Protein AF-A0A1G7LIN8-F1 (afdb_monomer_lite)

Foldseek 3Di:
DPPPPVVVVVVVVVVVVVVVVVVVLVVVLVVLVVCLVVLVVLLVQLVVLLVVLVVLCVDPVSVVVSVVSNVSSVVSNVSSVVSVVSNVVVVCVVVVDDDD

Structure (mmCIF, N/CA/C/O backbone):
data_AF-A0A1G7LIN8-F1
#
_entry.id   AF-A0A1G7LIN8-F1
#
loop_
_atom_site.group_PDB
_atom_site.id
_atom_site.type_symbol
_atom_site.label_atom_id
_atom_site.label_alt_id
_atom_site.label_comp_id
_atom_site.label_asym_id
_atom_site.label_entity_id
_atom_site.label_seq_id
_atom_site.pdbx_PDB_ins_code
_atom_site.Cartn_x
_atom_site.Cartn_y
_atom_site.Cartn_z
_atom_site.occupancy
_atom_site.B_iso_or_equiv
_atom_site.auth_seq_id
_atom_site.auth_comp_id
_atom_site.auth_asym_id
_atom_site.auth_atom_id
_atom_site.pdbx_PDB_model_num
ATOM 1 N N . MET A 1 1 ? 38.954 20.825 -38.868 1.00 50.16 1 MET A N 1
ATOM 2 C CA . MET A 1 1 ? 37.936 19.817 -39.244 1.00 50.16 1 MET A CA 1
ATOM 3 C C . MET A 1 1 ? 38.237 18.518 -38.481 1.00 50.16 1 MET A C 1
ATOM 5 O O . MET A 1 1 ? 38.687 17.554 -39.074 1.00 50.16 1 MET A O 1
ATOM 9 N N . ALA A 1 2 ? 38.103 18.529 -37.146 1.00 49.53 2 ALA A N 1
ATOM 10 C CA . ALA A 1 2 ? 38.594 17.460 -36.254 1.00 49.53 2 ALA A CA 1
ATOM 11 C C . ALA A 1 2 ? 37.666 17.195 -35.043 1.00 49.53 2 ALA A C 1
ATOM 13 O O . ALA A 1 2 ? 38.104 16.672 -34.029 1.00 49.53 2 ALA A O 1
ATOM 14 N N . TRP A 1 3 ? 36.382 17.559 -35.141 1.00 49.03 3 TRP A N 1
ATOM 15 C CA . TRP A 1 3 ? 35.438 17.508 -34.011 1.00 49.03 3 TRP A CA 1
ATOM 16 C C . TRP A 1 3 ? 34.406 16.371 -34.102 1.00 49.03 3 TRP A C 1
ATOM 18 O O . TRP A 1 3 ? 33.554 16.245 -33.245 1.00 49.03 3 TRP A O 1
ATOM 28 N N . ARG A 1 4 ? 34.457 15.507 -35.123 1.00 58.41 4 ARG A N 1
ATOM 29 C CA . ARG A 1 4 ? 33.333 14.602 -35.440 1.00 58.41 4 ARG A CA 1
ATOM 30 C C . ARG A 1 4 ? 33.328 13.264 -34.681 1.00 58.41 4 ARG A C 1
ATOM 32 O O . ARG A 1 4 ? 32.339 12.552 -34.759 1.00 58.41 4 ARG A O 1
ATOM 39 N N . THR A 1 5 ? 34.402 12.892 -33.980 1.00 54.59 5 THR A N 1
ATOM 40 C CA . THR A 1 5 ? 34.529 11.572 -33.321 1.00 54.59 5 THR A CA 1
ATOM 41 C C . THR A 1 5 ? 34.278 11.604 -31.812 1.00 54.59 5 THR A C 1
ATOM 43 O O . THR A 1 5 ? 33.693 10.659 -31.287 1.00 54.59 5 THR A O 1
ATOM 46 N N . ALA A 1 6 ? 34.650 12.683 -31.115 1.00 56.72 6 ALA A N 1
ATOM 47 C CA . ALA A 1 6 ? 34.421 12.822 -29.673 1.00 56.72 6 ALA A CA 1
ATOM 48 C C . ALA A 1 6 ? 32.921 12.917 -29.329 1.00 56.72 6 ALA A C 1
ATOM 50 O O . ALA A 1 6 ? 32.461 12.265 -28.391 1.00 56.72 6 ALA A O 1
ATOM 51 N N . ASP A 1 7 ? 32.148 13.634 -30.148 1.00 62.38 7 ASP A N 1
ATOM 52 C CA . ASP A 1 7 ? 30.704 13.807 -29.948 1.00 62.38 7 ASP A CA 1
ATOM 53 C C . ASP A 1 7 ? 29.929 12.496 -30.123 1.00 62.38 7 ASP A C 1
ATOM 55 O O . ASP A 1 7 ? 28.969 12.229 -29.402 1.00 62.38 7 ASP A O 1
ATOM 59 N N . VAL A 1 8 ? 30.368 11.634 -31.047 1.00 62.06 8 VAL A N 1
ATOM 60 C CA . VAL A 1 8 ? 29.706 10.350 -31.325 1.00 62.06 8 VAL A CA 1
ATOM 61 C C . VAL A 1 8 ? 29.921 9.369 -30.175 1.00 62.06 8 VAL A C 1
ATOM 63 O O . VAL A 1 8 ? 28.990 8.664 -29.795 1.00 62.06 8 VAL A O 1
ATOM 66 N N . ILE A 1 9 ? 31.117 9.351 -29.579 1.00 62.19 9 ILE A N 1
ATOM 67 C CA . ILE A 1 9 ? 31.416 8.499 -28.421 1.00 62.19 9 ILE A CA 1
ATOM 68 C C . ILE A 1 9 ? 30.649 8.995 -27.191 1.00 62.19 9 ILE A C 1
ATOM 70 O O . ILE A 1 9 ? 30.039 8.187 -26.493 1.00 62.19 9 ILE A O 1
ATOM 74 N N . ALA A 1 10 ? 30.604 10.310 -26.958 1.00 63.19 10 ALA A N 1
ATOM 75 C CA . ALA A 1 10 ? 29.824 10.895 -25.868 1.00 63.19 10 ALA A CA 1
ATOM 76 C C . ALA A 1 10 ? 28.319 10.610 -26.021 1.00 63.19 10 ALA A C 1
ATOM 78 O O . ALA A 1 10 ? 27.664 10.215 -25.057 1.00 63.19 10 ALA A O 1
ATOM 79 N N . PHE A 1 11 ? 27.780 10.727 -27.239 1.00 69.25 11 PHE A N 1
ATOM 80 C CA . PHE A 1 11 ? 26.380 10.426 -27.533 1.00 69.25 11 PHE A CA 1
ATOM 81 C C . PHE A 1 11 ? 26.064 8.931 -27.397 1.00 69.25 11 PHE A C 1
ATOM 83 O O . PHE A 1 11 ? 25.053 8.574 -26.798 1.00 69.25 11 PHE A O 1
ATOM 90 N N . ALA A 1 12 ? 26.939 8.047 -27.887 1.00 66.06 12 ALA A N 1
ATOM 91 C CA . ALA A 1 12 ? 26.786 6.601 -27.739 1.00 66.06 12 ALA A CA 1
ATOM 92 C C . ALA A 1 12 ? 26.858 6.163 -26.267 1.00 66.06 12 ALA A C 1
ATOM 94 O O . ALA A 1 12 ? 26.066 5.326 -25.841 1.00 66.06 12 ALA A O 1
ATOM 95 N N . CYS A 1 13 ? 27.747 6.764 -25.472 1.00 56.34 13 CYS A N 1
ATOM 96 C CA . CYS A 1 13 ? 27.882 6.480 -24.044 1.00 56.34 13 CYS A CA 1
ATOM 97 C C . CYS A 1 13 ? 26.676 7.008 -23.245 1.00 56.34 13 CYS A C 1
ATOM 99 O O . CYS A 1 13 ? 26.119 6.292 -22.416 1.00 56.34 13 CYS A O 1
ATOM 101 N N . ALA A 1 14 ? 26.191 8.215 -23.561 1.00 70.12 14 ALA A N 1
ATOM 102 C CA . ALA A 1 14 ? 24.964 8.768 -22.984 1.00 70.12 14 ALA A CA 1
ATOM 103 C C . ALA A 1 14 ? 23.718 7.956 -23.378 1.00 70.12 14 ALA A C 1
ATOM 105 O O . ALA A 1 14 ? 22.821 7.754 -22.559 1.00 70.12 14 ALA A O 1
ATOM 106 N N . LEU A 1 15 ? 23.661 7.450 -24.613 1.00 71.81 15 LEU A N 1
ATOM 107 C CA . LEU A 1 15 ? 22.601 6.560 -25.074 1.00 71.81 15 LEU A CA 1
ATOM 108 C C . LEU A 1 15 ? 22.669 5.209 -24.356 1.00 71.81 15 LEU A C 1
ATOM 110 O O . LEU A 1 15 ? 21.637 4.735 -23.895 1.00 71.81 15 LEU A O 1
ATOM 114 N N . ALA A 1 16 ? 23.857 4.622 -24.197 1.00 61.19 16 ALA A N 1
ATOM 115 C CA . ALA A 1 16 ? 24.062 3.378 -23.460 1.00 61.19 16 ALA A CA 1
ATOM 116 C C . ALA A 1 16 ? 23.688 3.519 -21.974 1.00 61.19 16 ALA A C 1
ATOM 118 O O . ALA A 1 16 ? 22.967 2.670 -21.455 1.00 61.19 16 ALA A O 1
ATOM 119 N N . ALA A 1 17 ? 24.070 4.620 -21.318 1.00 60.44 17 ALA A N 1
ATOM 120 C CA . ALA A 1 17 ? 23.664 4.930 -19.945 1.00 60.44 17 ALA A CA 1
ATOM 121 C C . ALA A 1 17 ? 22.136 5.084 -19.828 1.00 60.44 17 ALA A C 1
ATOM 123 O O . ALA A 1 17 ? 21.508 4.457 -18.979 1.00 60.44 17 ALA A O 1
ATOM 124 N N . ARG A 1 18 ? 21.505 5.810 -20.762 1.00 64.31 18 ARG A N 1
ATOM 125 C CA . ARG A 1 18 ? 20.038 5.949 -20.828 1.00 64.31 18 ARG A CA 1
ATOM 126 C C . ARG A 1 18 ? 19.307 4.663 -21.215 1.00 64.31 18 ARG A C 1
ATOM 128 O O . ARG A 1 18 ? 18.104 4.558 -20.990 1.00 64.31 18 ARG A O 1
ATOM 135 N N . LEU A 1 19 ? 19.973 3.710 -21.861 1.00 66.25 19 LEU A N 1
ATOM 136 C CA . LEU A 1 19 ? 19.423 2.385 -22.149 1.00 66.25 19 LEU A CA 1
ATOM 137 C C . LEU A 1 19 ? 19.568 1.457 -20.937 1.00 66.25 19 LEU A C 1
ATOM 139 O O . LEU A 1 19 ? 18.641 0.702 -20.663 1.00 66.25 19 LEU A O 1
ATOM 143 N N . ALA A 1 20 ? 20.664 1.562 -20.180 1.00 62.59 20 ALA A N 1
ATOM 144 C CA . ALA A 1 20 ? 20.883 0.831 -18.934 1.00 62.59 20 ALA A CA 1
ATOM 145 C C . ALA A 1 20 ? 19.913 1.275 -17.823 1.00 62.59 20 ALA A C 1
ATOM 147 O O . ALA A 1 20 ? 19.295 0.429 -17.180 1.00 62.59 20 ALA A O 1
ATOM 148 N N . GLU A 1 21 ? 19.683 2.583 -17.667 1.00 64.00 21 GLU A N 1
ATOM 149 C CA . GLU A 1 21 ? 18.655 3.116 -16.758 1.00 64.00 21 GLU A CA 1
ATOM 150 C C . GLU A 1 21 ? 17.247 2.653 -17.160 1.00 64.00 21 GLU A C 1
ATOM 152 O O . GLU A 1 21 ? 16.457 2.225 -16.31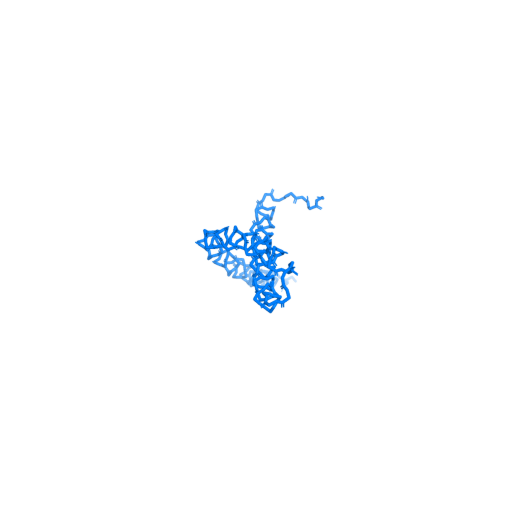8 1.00 64.00 21 GLU A O 1
ATOM 157 N N . ARG A 1 22 ? 16.948 2.638 -18.467 1.00 64.06 22 ARG A N 1
ATOM 158 C CA . ARG A 1 22 ? 15.678 2.107 -18.987 1.00 64.06 22 ARG A CA 1
ATOM 159 C C . ARG A 1 22 ? 15.534 0.596 -18.800 1.00 64.06 22 ARG A C 1
ATOM 161 O O . ARG A 1 22 ? 14.418 0.125 -18.609 1.00 64.06 22 ARG A O 1
ATOM 168 N N . ALA A 1 23 ? 16.622 -0.170 -18.840 1.00 67.62 23 ALA A N 1
ATOM 169 C CA . ALA A 1 23 ? 16.605 -1.608 -18.580 1.00 67.62 23 ALA A CA 1
ATOM 170 C C . ALA A 1 23 ? 16.345 -1.917 -17.096 1.00 67.62 23 ALA A C 1
ATOM 172 O O . ALA A 1 23 ? 15.529 -2.787 -16.797 1.00 67.62 23 ALA A O 1
ATOM 173 N N . GLY A 1 24 ? 16.965 -1.164 -16.179 1.00 65.25 24 GLY A N 1
ATOM 174 C CA . GLY A 1 24 ? 16.687 -1.261 -14.742 1.00 65.25 24 GLY A CA 1
ATOM 175 C C . GLY A 1 24 ? 15.237 -0.907 -14.403 1.00 65.25 24 GLY A C 1
ATOM 176 O O . GLY A 1 24 ? 14.594 -1.616 -13.632 1.00 65.25 24 GLY A O 1
ATOM 177 N N . TRP A 1 25 ? 14.691 0.123 -15.057 1.00 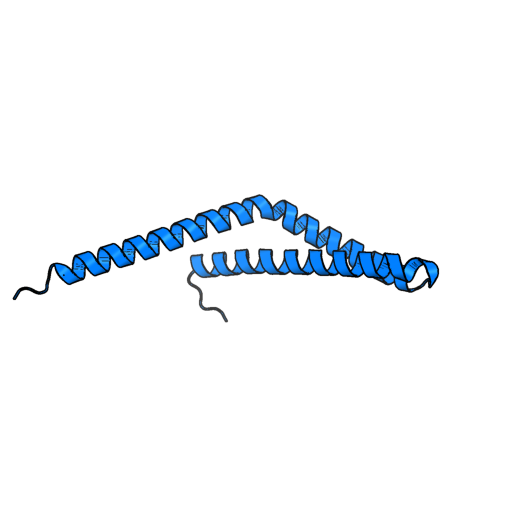63.53 25 TRP A N 1
ATOM 178 C CA . TRP A 1 25 ? 13.287 0.513 -14.913 1.00 63.53 25 TRP A CA 1
ATOM 179 C C . TRP A 1 25 ? 12.322 -0.580 -15.388 1.00 63.53 25 TRP A C 1
ATOM 181 O O . TRP A 1 25 ? 11.424 -0.976 -14.653 1.00 63.53 25 TRP A O 1
ATOM 191 N N . ARG A 1 26 ? 12.559 -1.161 -16.572 1.00 65.31 26 ARG A N 1
ATOM 192 C CA . ARG A 1 26 ? 11.741 -2.276 -17.082 1.00 65.31 26 ARG A CA 1
ATOM 193 C C . ARG A 1 26 ? 11.791 -3.499 -16.170 1.00 65.31 26 ARG A C 1
ATOM 195 O O . ARG A 1 26 ? 10.766 -4.144 -15.963 1.00 65.31 26 ARG A O 1
ATOM 202 N N . ALA A 1 27 ? 12.963 -3.828 -15.623 1.00 65.75 27 ALA A N 1
ATOM 203 C CA . ALA A 1 27 ? 13.108 -4.941 -14.688 1.00 65.75 27 ALA A CA 1
ATOM 204 C C . ALA A 1 27 ? 12.312 -4.694 -13.397 1.00 65.75 27 ALA A C 1
ATOM 206 O O . ALA A 1 27 ? 11.587 -5.579 -12.948 1.00 65.75 27 ALA A O 1
ATOM 207 N N . PHE A 1 28 ? 12.379 -3.476 -12.851 1.00 64.56 28 PHE A 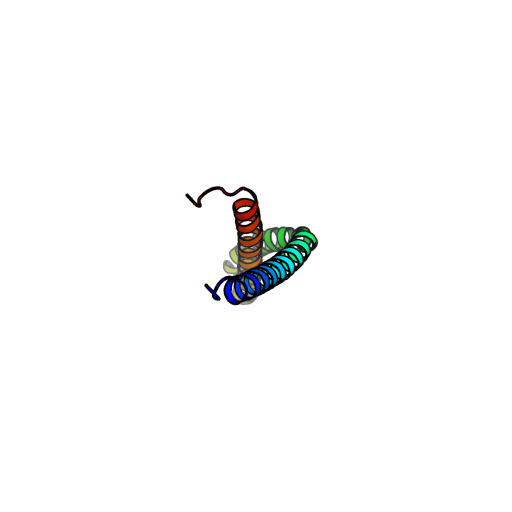N 1
ATOM 208 C CA . PHE A 1 28 ? 11.600 -3.068 -11.683 1.00 64.56 28 PHE A CA 1
ATOM 209 C C . PHE A 1 28 ? 10.092 -3.155 -11.935 1.00 64.56 28 PHE A C 1
ATOM 211 O O . PHE A 1 28 ? 9.346 -3.693 -11.122 1.00 64.56 28 PHE A O 1
ATOM 218 N N . CYS A 1 29 ? 9.640 -2.709 -13.097 1.00 61.12 29 CYS A N 1
ATOM 219 C CA . CYS A 1 29 ? 8.231 -2.741 -13.435 1.00 61.12 29 CYS A CA 1
ATOM 220 C C . CYS A 1 29 ? 7.698 -4.132 -13.781 1.00 61.12 29 CYS A C 1
ATOM 222 O O . CYS A 1 29 ? 6.544 -4.443 -13.490 1.00 61.12 29 CYS A O 1
ATOM 224 N N . THR A 1 30 ? 8.548 -5.001 -14.329 1.00 66.06 30 THR A N 1
ATOM 225 C CA . THR A 1 30 ? 8.233 -6.429 -14.476 1.00 66.06 30 THR A CA 1
ATOM 226 C C . THR A 1 30 ? 8.066 -7.067 -13.093 1.00 66.06 30 THR A C 1
ATOM 228 O O . THR A 1 30 ? 7.061 -7.729 -12.852 1.00 66.06 30 THR A O 1
ATOM 231 N N . PHE A 1 31 ? 8.957 -6.756 -12.141 1.00 65.00 31 PHE A N 1
ATOM 232 C CA . PHE A 1 31 ? 8.822 -7.158 -10.735 1.00 65.00 31 PHE A CA 1
ATOM 233 C C . PHE A 1 31 ? 7.526 -6.642 -10.089 1.00 65.00 31 PHE A C 1
ATOM 235 O O . PHE A 1 31 ? 6.835 -7.399 -9.409 1.00 65.00 31 PHE A O 1
ATOM 242 N N . LEU A 1 32 ? 7.158 -5.377 -10.320 1.00 61.47 32 LEU A N 1
ATOM 243 C CA . LEU A 1 32 ? 5.900 -4.806 -9.825 1.00 61.47 32 LEU A CA 1
ATOM 244 C C . LEU A 1 32 ? 4.665 -5.469 -10.448 1.00 61.47 32 LEU A C 1
ATOM 246 O O . LEU A 1 32 ? 3.658 -5.631 -9.763 1.00 61.47 32 LEU A O 1
ATOM 250 N N . ARG A 1 33 ? 4.733 -5.870 -11.723 1.00 62.38 33 ARG A N 1
ATOM 251 C CA . ARG A 1 33 ? 3.644 -6.568 -12.421 1.00 62.38 33 ARG A CA 1
ATOM 252 C C . ARG A 1 33 ? 3.468 -8.002 -11.908 1.00 62.38 33 ARG A C 1
ATOM 254 O O . ARG A 1 33 ? 2.339 -8.455 -11.755 1.00 62.38 33 ARG A O 1
ATOM 261 N N . GLU A 1 34 ? 4.559 -8.681 -11.558 1.00 63.44 34 GLU A N 1
ATOM 262 C CA . GLU A 1 34 ? 4.529 -9.985 -10.876 1.00 63.44 34 GLU A CA 1
ATOM 263 C C . GLU A 1 34 ? 3.922 -9.868 -9.456 1.00 63.44 34 GLU A C 1
ATOM 265 O O . GLU A 1 34 ? 3.175 -10.738 -9.012 1.00 63.44 34 GLU A O 1
ATOM 270 N N . TYR A 1 35 ? 4.174 -8.747 -8.763 1.00 60.38 35 TYR A N 1
ATOM 271 C CA . TYR A 1 35 ? 3.615 -8.427 -7.438 1.00 60.38 35 TYR A CA 1
ATOM 272 C C . TYR A 1 35 ? 2.212 -7.795 -7.464 1.00 60.38 35 TYR A C 1
ATOM 274 O O . TYR A 1 35 ? 1.607 -7.602 -6.405 1.00 60.38 35 TYR A O 1
ATOM 282 N N . GLU A 1 36 ? 1.655 -7.510 -8.645 1.00 58.88 36 GLU A N 1
ATOM 283 C CA . GLU A 1 36 ? 0.358 -6.842 -8.815 1.00 58.88 36 GLU A CA 1
ATOM 284 C C . GLU A 1 36 ? -0.777 -7.611 -8.113 1.00 58.88 36 GLU A C 1
ATOM 286 O O . GLU A 1 36 ? -1.723 -7.012 -7.602 1.00 58.88 36 GLU A O 1
ATOM 291 N N . TRP A 1 37 ? -0.662 -8.939 -8.020 1.00 56.47 37 TRP A N 1
ATOM 292 C CA . TRP A 1 37 ? -1.638 -9.796 -7.342 1.00 56.47 37 TRP A CA 1
ATOM 293 C C . TRP A 1 37 ? -1.599 -9.664 -5.811 1.00 56.47 37 TRP A C 1
ATOM 295 O O . TRP A 1 37 ? -2.646 -9.588 -5.166 1.00 56.47 37 TRP A O 1
ATOM 305 N N . ILE A 1 38 ? -0.400 -9.569 -5.228 1.00 58.84 38 ILE A N 1
ATOM 306 C CA . ILE A 1 38 ? -0.198 -9.365 -3.782 1.00 58.84 38 ILE A CA 1
ATOM 307 C C . ILE A 1 38 ? -0.664 -7.962 -3.391 1.00 58.84 38 ILE A C 1
ATOM 309 O O . ILE A 1 38 ? -1.334 -7.773 -2.378 1.00 58.84 38 ILE A O 1
ATOM 313 N N . HIS A 1 39 ? -0.371 -6.985 -4.238 1.00 61.44 39 HIS A N 1
ATOM 314 C CA . HIS A 1 39 ? -0.748 -5.593 -4.063 1.00 61.44 39 HIS A CA 1
ATOM 315 C C . HIS A 1 39 ? -2.260 -5.371 -4.036 1.00 61.44 39 HIS A C 1
ATOM 317 O O . HIS A 1 39 ? -2.795 -4.830 -3.070 1.00 61.44 39 HIS A O 1
ATOM 323 N N . ARG A 1 40 ? -2.962 -5.912 -5.040 1.00 64.19 40 ARG A N 1
ATOM 324 C CA . ARG A 1 40 ? -4.423 -5.821 -5.158 1.00 64.19 40 ARG A CA 1
ATOM 325 C C . ARG A 1 40 ? -5.130 -6.539 -4.000 1.00 64.19 40 ARG A C 1
ATOM 327 O O . ARG A 1 40 ? -6.152 -6.067 -3.502 1.00 64.19 40 ARG A O 1
ATOM 334 N N . GLY A 1 41 ? -4.564 -7.656 -3.529 1.00 67.19 41 GLY A N 1
ATOM 335 C CA . GLY A 1 41 ? -5.028 -8.352 -2.325 1.00 67.19 41 GLY A CA 1
ATOM 336 C C . GLY A 1 41 ? -4.816 -7.538 -1.044 1.00 67.19 41 GLY A C 1
ATOM 337 O O . GLY A 1 41 ? -5.705 -7.485 -0.194 1.00 67.19 41 GLY A O 1
ATOM 338 N N . THR A 1 42 ? -3.679 -6.844 -0.934 1.00 72.00 42 THR A N 1
ATOM 339 C CA . THR A 1 42 ? -3.347 -5.971 0.205 1.00 72.00 42 THR A CA 1
ATOM 340 C C . THR A 1 42 ? -4.253 -4.739 0.255 1.00 72.00 42 THR A C 1
ATOM 342 O O . THR A 1 42 ? -4.662 -4.334 1.341 1.00 72.00 42 THR A O 1
ATOM 345 N N . GLY A 1 43 ? -4.653 -4.195 -0.899 1.00 72.50 43 GLY A N 1
ATOM 346 C CA . GLY A 1 43 ? -5.659 -3.136 -0.989 1.00 72.50 43 GLY A CA 1
ATOM 347 C C . GLY A 1 43 ? -7.026 -3.575 -0.454 1.00 72.50 43 GLY A C 1
ATOM 348 O O . GLY A 1 43 ? -7.592 -2.913 0.414 1.00 72.50 43 GLY A O 1
ATOM 349 N N . ILE A 1 44 ? -7.536 -4.733 -0.891 1.00 78.94 44 ILE A N 1
ATOM 350 C CA . ILE A 1 44 ? -8.830 -5.273 -0.425 1.00 78.94 44 ILE A CA 1
ATOM 351 C C . ILE A 1 44 ? -8.794 -5.589 1.077 1.00 78.94 44 ILE A C 1
ATOM 353 O O . ILE A 1 44 ? -9.711 -5.214 1.812 1.00 78.94 44 ILE A O 1
ATOM 357 N N . LEU A 1 45 ? -7.720 -6.230 1.548 1.00 82.75 45 LEU A N 1
ATOM 358 C CA . LEU A 1 45 ? -7.493 -6.466 2.976 1.00 82.75 45 LEU A CA 1
ATOM 359 C C . LEU A 1 45 ? -7.407 -5.153 3.755 1.00 82.75 45 LEU A C 1
ATOM 361 O O . LEU A 1 45 ? -7.982 -5.051 4.834 1.00 82.75 45 LEU A O 1
ATOM 365 N N . GLY A 1 46 ? -6.755 -4.132 3.197 1.00 82.25 46 GLY A N 1
ATOM 366 C CA . GLY A 1 46 ? -6.661 -2.805 3.793 1.00 82.25 46 GLY A CA 1
ATOM 367 C C . GLY A 1 46 ? -8.028 -2.142 3.967 1.00 82.25 46 GLY A C 1
ATOM 368 O O . GLY A 1 46 ? -8.334 -1.636 5.045 1.00 82.25 46 GLY A O 1
ATOM 369 N N . HIS A 1 47 ? -8.890 -2.226 2.948 1.00 85.44 47 HIS A N 1
ATOM 370 C CA . HIS A 1 47 ? -10.282 -1.764 3.000 1.00 85.44 47 HIS A CA 1
ATOM 371 C C . HIS A 1 47 ? -11.120 -2.493 4.055 1.00 85.44 47 HIS A C 1
ATOM 373 O O . HIS A 1 47 ? -11.849 -1.844 4.809 1.00 85.44 47 HIS A O 1
ATOM 379 N N . LEU A 1 48 ? -10.982 -3.815 4.166 1.00 87.56 48 LEU A N 1
ATOM 380 C CA . LEU A 1 48 ? -11.668 -4.604 5.190 1.00 87.56 48 LEU A CA 1
ATOM 381 C C . LEU A 1 48 ? -11.165 -4.276 6.602 1.00 87.56 48 LEU A C 1
ATOM 383 O O . LEU A 1 48 ? -11.974 -4.019 7.490 1.00 87.56 48 LEU A O 1
ATOM 387 N N . CYS A 1 49 ? -9.848 -4.215 6.809 1.00 86.81 49 CYS A N 1
ATOM 388 C CA . CYS A 1 49 ? -9.245 -3.857 8.094 1.00 86.81 49 CYS A CA 1
ATOM 389 C C . CYS A 1 49 ? -9.621 -2.437 8.532 1.00 86.81 49 CYS A C 1
ATOM 391 O O . CYS A 1 49 ? -9.922 -2.222 9.702 1.00 86.81 49 CYS A O 1
ATOM 393 N N . PHE A 1 50 ? -9.672 -1.481 7.602 1.00 85.75 50 PHE A N 1
ATOM 394 C CA . PHE A 1 50 ? -10.108 -0.113 7.877 1.00 85.75 50 PHE A CA 1
ATOM 395 C C . PHE A 1 50 ? -11.576 -0.054 8.315 1.00 85.75 50 PHE A C 1
ATOM 397 O O . PHE A 1 50 ? -11.908 0.608 9.301 1.00 85.75 50 PHE A O 1
ATOM 404 N N . PHE A 1 51 ? -12.455 -0.780 7.622 1.00 88.38 51 PHE A N 1
ATOM 405 C CA . PHE A 1 51 ? -13.868 -0.867 7.982 1.00 88.38 51 PHE A CA 1
ATOM 406 C C . PHE A 1 51 ? -14.060 -1.521 9.359 1.00 88.38 51 PHE A C 1
ATOM 408 O O . PHE A 1 51 ? -14.721 -0.953 10.227 1.00 88.38 51 PHE A O 1
ATOM 415 N N . VAL A 1 52 ? -13.416 -2.668 9.604 1.00 88.38 52 VAL A N 1
ATOM 416 C CA . VAL A 1 52 ? -13.490 -3.385 10.889 1.00 88.38 52 VAL A CA 1
ATOM 417 C C . VAL A 1 52 ? -12.887 -2.556 12.026 1.00 88.38 52 VAL A C 1
ATOM 419 O O . VAL A 1 52 ? -13.485 -2.452 13.095 1.00 88.38 52 VAL A O 1
ATOM 422 N N . GLY A 1 53 ? -11.746 -1.905 11.792 1.00 86.00 53 GLY A N 1
ATOM 423 C CA . GLY A 1 53 ? -11.121 -0.996 12.751 1.00 86.00 53 GLY A CA 1
ATOM 424 C C . GLY A 1 53 ? -12.025 0.184 13.113 1.00 86.00 53 GLY A C 1
ATOM 425 O O . GLY A 1 53 ? -12.144 0.524 14.288 1.00 86.00 53 GLY A O 1
ATOM 426 N N . SER A 1 54 ? -12.743 0.743 12.132 1.00 86.12 54 SER A N 1
ATOM 427 C CA . SER A 1 54 ? -13.728 1.812 12.363 1.00 86.12 54 SER A CA 1
ATOM 428 C C . SER A 1 54 ? -14.904 1.347 13.228 1.00 86.12 54 SER A C 1
ATOM 430 O O . SER A 1 54 ? -15.378 2.096 14.077 1.00 86.12 54 SER A O 1
ATOM 432 N N . VAL A 1 55 ? -15.347 0.096 13.069 1.00 88.50 55 VAL A N 1
ATOM 433 C CA 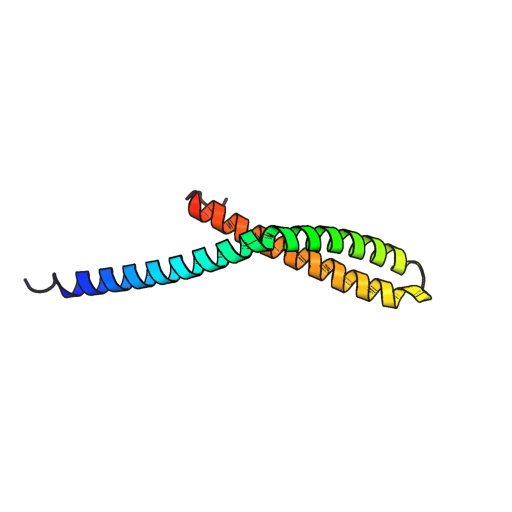. VAL A 1 55 ? -16.390 -0.502 13.920 1.00 88.50 55 VAL A CA 1
ATOM 434 C C . VAL A 1 55 ? -15.866 -0.757 15.339 1.00 88.50 55 VAL A C 1
ATOM 436 O O . VAL A 1 55 ? -16.570 -0.511 16.314 1.00 88.50 55 VAL A O 1
ATOM 439 N N . PHE A 1 56 ? -14.613 -1.188 15.491 1.00 87.00 56 PHE A N 1
ATOM 440 C CA . PHE A 1 56 ? -14.004 -1.442 16.805 1.00 87.00 56 PHE A CA 1
ATOM 441 C C . PHE A 1 56 ? -13.836 -0.169 17.644 1.00 87.00 56 PHE A C 1
ATOM 443 O O . PHE A 1 56 ? -13.862 -0.234 18.872 1.00 87.00 56 PHE A O 1
ATOM 450 N N . PHE A 1 57 ? -13.739 0.997 17.001 1.00 83.00 57 PHE A N 1
ATOM 451 C CA . PHE A 1 57 ? -13.680 2.300 17.667 1.00 83.00 57 PHE A CA 1
ATOM 452 C C . PHE A 1 57 ? -14.927 2.644 18.503 1.00 83.00 57 PHE A C 1
ATOM 454 O O . PHE A 1 57 ? -14.843 3.504 19.383 1.00 83.00 57 PHE A O 1
ATOM 461 N 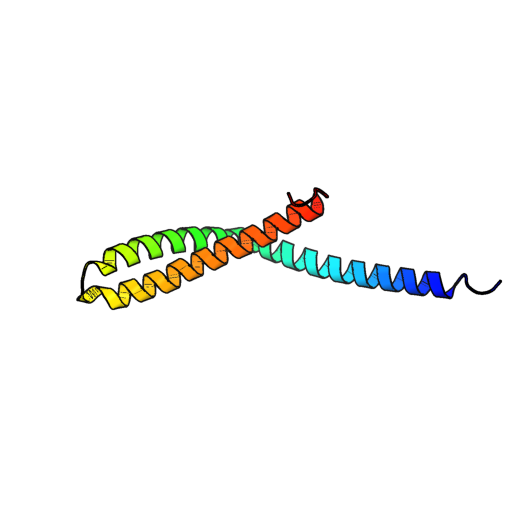N . LEU A 1 58 ? -16.060 1.971 18.262 1.00 85.94 58 LEU A N 1
ATOM 462 C CA . LEU A 1 58 ? -17.313 2.165 19.001 1.00 85.94 58 LEU A CA 1
ATOM 463 C C . LEU A 1 58 ? -17.263 1.616 20.436 1.00 85.94 58 LEU A C 1
ATOM 465 O O . LEU A 1 58 ? -18.039 2.061 21.279 1.00 85.94 58 LEU A O 1
ATOM 469 N N . TRP A 1 59 ? -16.349 0.688 20.736 1.00 88.44 59 TRP A N 1
ATOM 470 C CA . TRP A 1 59 ? -16.195 0.109 22.072 1.00 88.44 59 TRP A CA 1
ATOM 471 C C . TRP A 1 59 ? -14.868 0.510 22.704 1.00 88.44 59 TRP A C 1
ATOM 473 O O . TRP A 1 59 ? -13.798 0.336 22.125 1.00 88.44 59 TRP A O 1
ATOM 483 N N . GLU A 1 60 ? -14.920 0.990 23.944 1.00 79.38 60 GLU A N 1
ATOM 484 C CA . GLU A 1 60 ? -13.742 1.489 24.656 1.00 79.38 60 GLU A CA 1
ATOM 485 C C . GLU A 1 60 ? -12.671 0.413 24.893 1.00 79.38 60 GLU A C 1
ATOM 487 O O . GLU A 1 60 ? -11.480 0.695 24.787 1.00 79.38 60 GLU A O 1
ATOM 492 N N . SER A 1 61 ? -13.087 -0.838 25.096 1.00 84.12 61 SER A N 1
ATOM 493 C CA . SER A 1 61 ? -12.200 -1.998 25.245 1.00 84.12 61 SER A CA 1
ATOM 494 C C . SER A 1 61 ? -11.528 -2.441 23.940 1.00 84.12 61 SER A C 1
ATOM 496 O O . SER A 1 61 ? -10.456 -3.042 23.979 1.00 84.12 61 SER A O 1
ATOM 498 N N . LEU A 1 62 ? -12.124 -2.141 22.781 1.00 86.25 62 LEU A N 1
ATOM 499 C CA . LEU A 1 62 ? -11.625 -2.551 21.463 1.00 86.25 62 LEU A CA 1
ATOM 500 C C . LEU A 1 62 ? -10.884 -1.426 20.727 1.00 86.25 62 LEU A C 1
ATOM 502 O O . LEU A 1 62 ? -10.271 -1.690 19.693 1.00 86.25 62 LEU A O 1
ATOM 506 N N . LYS A 1 63 ? -10.860 -0.200 21.271 1.00 85.75 63 LYS A N 1
ATOM 507 C CA . LYS A 1 63 ? -10.177 0.962 20.674 1.00 85.75 63 LYS A CA 1
ATOM 508 C C . LYS A 1 63 ? -8.720 0.687 20.308 1.00 85.75 63 LYS A C 1
ATOM 510 O O . LYS A 1 63 ? -8.308 1.041 19.210 1.00 85.75 63 LYS A O 1
ATOM 515 N N . LEU A 1 64 ? -7.943 0.038 21.180 1.00 88.19 64 LEU A N 1
ATOM 516 C CA . LEU A 1 64 ? -6.532 -0.256 20.894 1.00 88.19 64 LEU A CA 1
ATOM 517 C C . LEU A 1 64 ? -6.392 -1.169 19.664 1.00 88.19 64 LEU A C 1
ATOM 519 O O . LEU A 1 64 ? -5.606 -0.880 18.765 1.00 88.19 64 LEU A O 1
ATOM 523 N N . ALA A 1 65 ? -7.189 -2.239 19.598 1.00 87.12 65 ALA A N 1
ATOM 524 C CA . ALA A 1 65 ? -7.212 -3.141 18.450 1.00 87.12 65 ALA A CA 1
ATOM 525 C C . ALA A 1 65 ? -7.705 -2.421 17.183 1.00 87.12 65 ALA A C 1
ATOM 527 O O . ALA A 1 65 ? -7.119 -2.591 16.117 1.00 87.12 65 ALA A O 1
ATOM 528 N N . GLY A 1 66 ? -8.721 -1.562 17.315 1.00 87.25 66 GLY A N 1
ATOM 529 C CA . GLY A 1 66 ? -9.237 -0.720 16.238 1.00 87.25 66 GLY A CA 1
ATOM 530 C C . GLY A 1 66 ? -8.181 0.221 15.658 1.00 87.25 66 GLY A C 1
ATOM 531 O O . GLY A 1 66 ? -8.050 0.293 14.442 1.00 87.25 66 GLY A O 1
ATOM 532 N N . VAL A 1 67 ? -7.370 0.874 16.499 1.00 89.56 67 VAL A N 1
ATOM 533 C CA . VAL A 1 67 ? -6.250 1.733 16.067 1.00 89.56 67 VAL A CA 1
ATOM 534 C C . VAL A 1 67 ? -5.218 0.938 15.269 1.00 89.56 67 VAL A C 1
ATOM 536 O O . VAL A 1 67 ? -4.808 1.377 14.197 1.00 89.56 67 VAL A O 1
ATOM 539 N N . TRP A 1 68 ? -4.828 -0.249 15.739 1.00 90.38 68 TRP A N 1
ATOM 540 C CA . TRP A 1 68 ? -3.889 -1.106 15.009 1.00 90.38 68 TRP A CA 1
ATOM 541 C C . TRP A 1 68 ? -4.449 -1.571 13.659 1.00 90.38 68 TRP A C 1
ATOM 543 O O . TRP A 1 68 ? -3.758 -1.470 12.646 1.00 90.38 68 TRP A O 1
ATOM 553 N N . LEU A 1 69 ? -5.713 -2.004 13.622 1.00 86.44 69 LEU A N 1
ATOM 554 C CA . LEU A 1 69 ? -6.433 -2.347 12.388 1.00 86.44 69 LEU A CA 1
ATOM 555 C C . LEU A 1 69 ? -6.505 -1.164 11.416 1.00 86.44 69 LEU A C 1
ATOM 557 O O . LEU A 1 69 ? -6.373 -1.352 10.209 1.00 86.44 69 LEU A O 1
ATOM 561 N N . PHE A 1 70 ? -6.664 0.051 11.936 1.00 87.12 70 PHE A N 1
ATOM 562 C CA . PHE A 1 70 ? -6.723 1.272 11.142 1.00 87.12 70 PHE A CA 1
ATOM 563 C C . PHE A 1 70 ? -5.359 1.647 10.552 1.00 87.12 70 PHE A C 1
ATOM 565 O O . PHE A 1 70 ? -5.282 1.969 9.371 1.00 87.12 70 PHE A O 1
ATOM 572 N N . ILE A 1 71 ? -4.276 1.552 11.334 1.00 88.62 71 ILE A N 1
ATOM 573 C CA . ILE A 1 71 ? -2.903 1.812 10.867 1.00 88.62 71 ILE A CA 1
ATOM 574 C C . ILE A 1 71 ? -2.512 0.803 9.785 1.00 88.62 71 ILE A C 1
ATOM 576 O O . ILE A 1 71 ? -2.033 1.192 8.720 1.00 88.62 71 ILE A O 1
ATOM 580 N N . VAL A 1 72 ? -2.753 -0.487 10.030 1.00 86.81 72 VAL A N 1
ATOM 581 C CA . VAL A 1 72 ? -2.460 -1.551 9.059 1.00 86.81 72 VAL A CA 1
ATOM 582 C C . VAL A 1 72 ? -3.353 -1.413 7.824 1.00 86.81 72 VAL A C 1
ATOM 584 O O . VAL A 1 72 ? -2.868 -1.537 6.701 1.00 86.81 72 VAL A O 1
ATOM 587 N N . GLY A 1 73 ? -4.637 -1.094 8.011 1.00 86.50 73 GLY A N 1
ATOM 588 C CA . GLY A 1 73 ? -5.594 -0.887 6.927 1.00 86.50 73 GLY A CA 1
ATOM 589 C C . GLY A 1 73 ? -5.224 0.287 6.018 1.00 86.50 73 GLY A C 1
ATOM 590 O O . GLY A 1 73 ? -5.145 0.128 4.800 1.00 86.50 73 GLY A O 1
ATOM 591 N N . ALA A 1 74 ? -4.920 1.445 6.607 1.00 86.44 74 ALA A N 1
ATOM 592 C CA . ALA A 1 74 ? -4.483 2.636 5.883 1.00 86.44 74 ALA A CA 1
ATOM 593 C C . ALA A 1 74 ? -3.112 2.438 5.218 1.00 86.44 74 ALA A C 1
ATOM 595 O O . ALA A 1 74 ? -2.916 2.865 4.081 1.00 86.44 74 ALA A O 1
ATOM 596 N N . GLY A 1 75 ? -2.181 1.746 5.885 1.00 87.06 75 GLY A N 1
ATOM 597 C CA . GLY A 1 75 ? -0.889 1.377 5.306 1.00 87.06 75 GLY A CA 1
ATOM 598 C C . GLY A 1 75 ? -1.044 0.483 4.075 1.00 87.06 75 GLY A C 1
ATOM 599 O O . GLY A 1 75 ? -0.451 0.762 3.036 1.00 87.06 75 GLY A O 1
ATOM 600 N N . GLY A 1 76 ? -1.905 -0.536 4.154 1.00 82.69 76 GLY A N 1
ATOM 601 C CA . GLY A 1 76 ? -2.217 -1.420 3.030 1.00 82.69 76 GLY A CA 1
ATOM 602 C C . GLY A 1 76 ? -2.841 -0.685 1.839 1.00 82.69 76 GLY A C 1
ATOM 603 O O . GLY A 1 76 ? -2.438 -0.914 0.701 1.00 82.69 76 GLY A O 1
ATOM 604 N N . MET A 1 77 ? -3.754 0.261 2.091 1.00 83.06 77 MET A N 1
ATOM 605 C CA . MET A 1 77 ? -4.318 1.123 1.042 1.00 83.06 77 MET A CA 1
ATOM 606 C C . MET A 1 77 ? -3.280 2.053 0.415 1.00 83.06 77 MET A C 1
ATOM 608 O O . MET A 1 77 ? -3.314 2.287 -0.792 1.00 83.06 77 MET A O 1
ATOM 612 N N . LEU A 1 78 ? -2.376 2.621 1.218 1.00 81.88 78 LEU A N 1
ATOM 613 C CA . LEU A 1 78 ? -1.343 3.518 0.710 1.00 81.88 78 LEU A CA 1
ATOM 614 C C . LEU A 1 78 ? -0.399 2.768 -0.222 1.00 81.88 78 LEU A C 1
ATOM 616 O O . LEU A 1 78 ? -0.105 3.260 -1.310 1.00 81.88 78 LEU A O 1
ATOM 620 N N . VAL A 1 79 ? 0.021 1.569 0.189 1.00 81.31 79 VAL A N 1
ATOM 621 C CA . VAL A 1 79 ? 0.789 0.671 -0.669 1.00 81.31 79 VAL A CA 1
ATOM 622 C C . VAL A 1 79 ? -0.004 0.445 -1.953 1.00 81.31 79 VAL A C 1
ATOM 624 O O . VAL A 1 79 ? 0.482 0.870 -2.998 1.00 81.31 79 VAL A O 1
ATOM 627 N N . ASP A 1 80 ? -1.250 -0.048 -1.883 1.00 80.81 80 ASP A N 1
ATOM 628 C CA . ASP A 1 80 ? -2.119 -0.303 -3.050 1.00 80.81 80 ASP A CA 1
ATOM 629 C C . ASP A 1 80 ? -2.202 0.888 -4.040 1.00 80.81 80 ASP A C 1
ATOM 631 O O . ASP A 1 80 ? -2.006 0.764 -5.256 1.00 80.81 80 ASP A O 1
ATOM 635 N N . ARG A 1 81 ? -2.394 2.107 -3.534 1.00 80.62 81 ARG A N 1
ATOM 636 C CA . ARG A 1 81 ? -2.454 3.297 -4.394 1.00 80.62 81 ARG A CA 1
ATOM 637 C C . ARG A 1 81 ? -1.112 3.644 -5.022 1.00 80.62 81 ARG A C 1
ATOM 639 O O . ARG A 1 81 ? -1.081 3.962 -6.208 1.00 80.62 81 ARG A O 1
ATOM 646 N N . VAL A 1 82 ? -0.014 3.553 -4.276 1.00 80.81 82 VAL A N 1
ATOM 647 C CA . VAL A 1 82 ? 1.326 3.865 -4.792 1.00 80.81 82 VAL A CA 1
ATOM 648 C C . VAL A 1 82 ? 1.735 2.883 -5.888 1.00 80.81 82 VAL A C 1
ATOM 650 O O . VAL A 1 82 ? 2.164 3.314 -6.956 1.00 80.81 82 VAL A O 1
ATOM 653 N N . GLY A 1 83 ? 1.549 1.576 -5.690 1.00 74.88 83 GLY A N 1
ATOM 654 C CA . GLY A 1 83 ? 1.922 0.603 -6.726 1.00 74.88 83 GLY A CA 1
ATOM 655 C C . GLY A 1 83 ? 1.035 0.693 -7.970 1.00 74.88 83 GLY A C 1
ATOM 656 O O . GLY A 1 83 ? 1.549 0.619 -9.085 1.00 74.88 83 GLY A O 1
ATOM 657 N N . SER A 1 84 ? -0.269 0.964 -7.814 1.00 71.94 84 SER A N 1
ATOM 658 C CA . SER A 1 84 ? -1.147 1.192 -8.968 1.00 71.94 84 SER A CA 1
ATOM 659 C C . SER A 1 84 ? -0.771 2.472 -9.715 1.00 71.94 84 SER A C 1
ATOM 661 O O . SER A 1 84 ? -0.869 2.508 -10.941 1.00 71.94 84 SER A O 1
ATOM 663 N N . LEU A 1 85 ? -0.342 3.515 -9.000 1.00 79.12 85 LEU A N 1
ATOM 664 C CA . LEU A 1 85 ? 0.087 4.776 -9.596 1.00 79.12 85 LEU A CA 1
ATOM 665 C C . LEU A 1 85 ? 1.373 4.600 -10.408 1.00 79.12 85 LEU A C 1
ATOM 667 O O . LEU A 1 85 ? 1.440 5.082 -11.534 1.00 79.12 85 LEU A O 1
ATOM 671 N N . ILE A 1 86 ? 2.359 3.866 -9.886 1.00 75.88 86 ILE A N 1
ATOM 672 C CA . ILE A 1 86 ? 3.622 3.594 -10.591 1.00 75.88 86 ILE A CA 1
ATOM 673 C C . ILE A 1 86 ? 3.362 2.823 -11.891 1.00 75.88 86 ILE A C 1
ATOM 675 O O . ILE A 1 86 ? 3.826 3.233 -12.955 1.00 75.88 86 ILE A O 1
ATOM 679 N N . VAL A 1 87 ? 2.556 1.757 -11.830 1.00 70.81 87 VAL A N 1
ATOM 680 C CA . VAL A 1 87 ? 2.183 0.972 -13.019 1.00 70.81 87 VAL A CA 1
ATOM 681 C C . VAL A 1 87 ? 1.399 1.822 -14.024 1.00 70.81 87 VAL A C 1
ATOM 683 O O . VAL A 1 87 ? 1.573 1.675 -15.233 1.00 70.81 87 VAL A O 1
ATOM 686 N N . HIS A 1 88 ? 0.538 2.727 -13.553 1.00 72.69 88 HIS A N 1
ATOM 687 C CA . HIS A 1 88 ? -0.210 3.627 -14.427 1.00 72.69 88 HIS A CA 1
ATOM 688 C C . HIS A 1 88 ? 0.702 4.644 -15.129 1.00 72.69 88 HIS A C 1
ATOM 690 O O . HIS A 1 88 ? 0.587 4.833 -16.340 1.00 72.69 88 HIS A O 1
ATOM 696 N N . PHE A 1 89 ? 1.648 5.241 -14.399 1.00 72.06 89 PHE A N 1
ATOM 697 C CA . PHE A 1 89 ? 2.642 6.159 -14.957 1.00 72.06 89 PHE A CA 1
ATOM 698 C C . PHE A 1 89 ? 3.502 5.501 -16.031 1.00 72.06 89 PHE A C 1
ATOM 700 O O . PHE A 1 89 ? 3.783 6.117 -17.058 1.00 72.06 89 PHE A O 1
ATOM 707 N N . GLU A 1 90 ? 3.891 4.244 -15.835 1.00 69.94 90 GLU A N 1
ATOM 708 C CA . GLU A 1 90 ? 4.663 3.535 -16.847 1.00 69.94 90 GLU A CA 1
ATOM 709 C C . GLU A 1 90 ? 3.846 3.254 -18.112 1.00 69.94 90 GLU A C 1
ATOM 711 O O . GLU A 1 90 ? 4.333 3.495 -19.214 1.00 69.94 90 GLU A O 1
ATOM 716 N N . ARG A 1 91 ? 2.576 2.848 -17.978 1.00 67.75 91 ARG A N 1
ATOM 717 C CA . ARG A 1 91 ? 1.686 2.669 -19.140 1.00 67.75 91 ARG A CA 1
ATOM 718 C C . ARG A 1 91 ? 1.479 3.973 -19.917 1.00 67.75 91 ARG A C 1
ATOM 720 O O . ARG A 1 91 ? 1.336 3.938 -21.137 1.00 67.75 91 ARG A O 1
ATOM 727 N N . LEU A 1 92 ? 1.465 5.118 -19.232 1.00 69.25 92 LEU A N 1
ATOM 728 C CA . LEU A 1 92 ? 1.406 6.436 -19.871 1.00 69.25 92 LEU A CA 1
ATOM 729 C C . LEU A 1 92 ? 2.721 6.787 -20.575 1.00 69.25 92 LEU A C 1
ATOM 731 O O . LEU A 1 92 ? 2.693 7.267 -21.707 1.00 69.25 92 LEU A O 1
ATOM 735 N N . HIS A 1 93 ? 3.865 6.481 -19.956 1.00 68.00 93 HIS A N 1
ATOM 736 C CA . HIS A 1 93 ? 5.176 6.666 -20.576 1.00 68.00 93 HIS A CA 1
ATOM 737 C C . HIS A 1 93 ? 5.347 5.806 -21.840 1.00 68.00 93 HIS A C 1
ATOM 739 O O . HIS A 1 93 ? 5.871 6.290 -22.841 1.00 68.00 93 HIS A O 1
ATOM 745 N N . GLU A 1 94 ? 4.857 4.562 -21.834 1.00 66.44 94 GLU A N 1
ATOM 746 C CA . GLU A 1 94 ? 4.853 3.683 -23.013 1.00 66.44 94 GLU A CA 1
ATOM 747 C C . GLU A 1 94 ? 3.905 4.170 -24.121 1.00 66.44 94 GLU A C 1
ATOM 749 O O . GLU A 1 94 ? 4.206 3.992 -25.301 1.00 66.44 94 GLU A O 1
ATOM 754 N N . ARG A 1 95 ? 2.778 4.807 -23.767 1.00 65.50 95 ARG A N 1
ATOM 755 C CA . ARG A 1 95 ? 1.804 5.345 -24.737 1.00 65.50 95 ARG A CA 1
ATOM 756 C C . ARG A 1 95 ? 2.172 6.721 -25.302 1.00 65.50 95 ARG A C 1
ATOM 758 O O . ARG A 1 95 ? 1.549 7.137 -26.273 1.00 65.50 95 ARG A O 1
ATOM 765 N N . GLY A 1 96 ? 3.169 7.410 -24.743 1.00 64.94 96 GLY A N 1
ATOM 766 C CA . GLY A 1 96 ? 3.631 8.709 -25.245 1.00 64.94 96 GLY A CA 1
ATOM 767 C C . GLY A 1 96 ? 2.595 9.834 -25.144 1.00 64.94 96 GLY A C 1
ATOM 768 O O . GLY A 1 96 ? 2.709 10.823 -25.866 1.00 64.94 96 GLY A O 1
ATOM 769 N N . GLU A 1 97 ? 1.589 9.696 -24.277 1.00 64.38 97 GLU A N 1
ATOM 770 C CA . GLU A 1 97 ? 0.545 10.711 -24.119 1.00 64.38 97 GLU A CA 1
ATOM 771 C C . GLU A 1 97 ? 0.898 11.709 -23.004 1.00 64.38 97 GLU A C 1
ATOM 773 O O . GLU A 1 97 ? 1.386 11.298 -21.946 1.00 64.38 97 GLU A O 1
ATOM 778 N N . PRO A 1 98 ? 0.692 13.022 -23.227 1.00 55.28 98 PRO A N 1
ATOM 779 C CA . PRO A 1 98 ? 0.969 14.041 -22.223 1.00 55.28 98 PRO A CA 1
ATOM 780 C C . PRO A 1 98 ? 0.057 13.854 -21.004 1.00 55.28 98 PRO A C 1
ATOM 782 O O . PRO A 1 98 ? -1.130 13.571 -21.144 1.00 55.28 98 PRO A O 1
ATOM 785 N N . LEU A 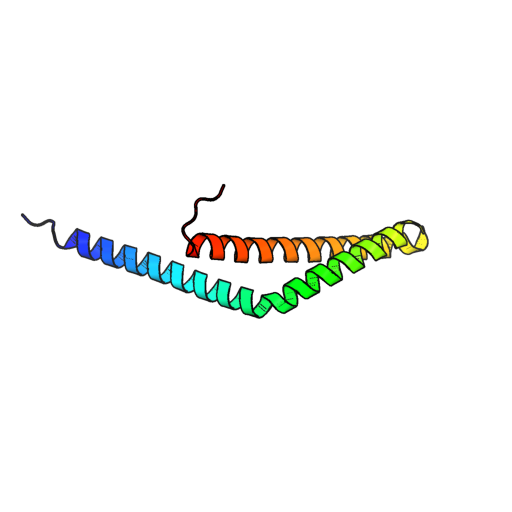1 99 ? 0.634 14.010 -19.809 1.00 63.03 99 LEU A N 1
ATOM 786 C CA . LEU A 1 99 ? -0.071 13.943 -18.529 1.00 63.03 99 LEU A CA 1
ATOM 787 C C . LEU A 1 99 ? -0.999 15.161 -18.424 1.00 63.03 99 LEU A C 1
ATOM 789 O O . LEU A 1 99 ? -0.510 16.274 -18.219 1.00 63.03 99 LEU A O 1
ATOM 793 N N . VAL A 1 100 ? -2.300 14.953 -18.624 1.00 54.44 100 VAL A N 1
ATOM 794 C CA . VAL A 1 100 ? -3.344 15.984 -18.495 1.00 54.44 100 VAL A CA 1
ATOM 795 C C . VAL A 1 100 ? -4.153 15.748 -17.232 1.00 54.44 100 VAL A C 1
ATOM 797 O O . VAL A 1 100 ? -4.523 14.576 -16.997 1.00 54.44 100 VAL A O 1
#

Radius of gyration: 22.81 Å; chains: 1; bounding box: 56×30×64 Å

Secondary structure (DSSP, 8-state):
---TTHHHHHHHHHHHHHHHHHHHHHHHHHHHHHTHHHHHHHHHHHHHHHHHHHHHTTSTTTHHHHHHHHHHHHHHHHHHHHHHHHHHHHHHHHHT----

Sequence (100 aa):
MAWRTADVIAFACALAARLAERAGWRAFCTFLREYEWIHRGTGILGHLCFFVGSVFFLWESLKLAGVWLFIVGAGGMLVDRVGSLIVHFERLHERGEPLV

Organism: NCBI:txid1082479

InterPro domains:
  IPR025424 YrhK domain [PF14145] (34-88)

pLDDT: mean 72.44, std 11.57, range [49.03, 90.38]